Protein AF-A0A4U9HNB2-F1 (afdb_monomer)

Mean predicted aligned error: 9.62 Å

Radius of gyration: 15.64 Å; Cα contacts (8 Å, |Δi|>4): 85; chains: 1; bounding box: 30×29×41 Å

Nearest PDB structures (foldseek):
  3c94-assembly1_A  TM=9.931E-01  e=2.079E-05  Escherichia coli
  4jrq-assembly3_B  TM=9.961E-01  e=3.194E-05  Escherichia coli K-12
  3hl8-assembly1_A  TM=9.941E-01  e=8.521E-05  Escherichia coli K-12
  4jrp-assembly3_B  TM=9.903E-01  e=8.014E-05  Escherichia coli K-12
  7wik-assembly2_D  TM=9.180E-01  e=2.888E-02  Mycolicibacterium smegmatis MC2 155

Solvent-accessible surface area (backbone atoms only — not comparable to full-atom values): 4128 Å² total; per-residue (Å²): 132,84,83,78,76,78,70,76,61,44,75,52,70,53,74,47,53,78,52,90,46,82,90,80,36,56,63,39,31,42,41,36,39,4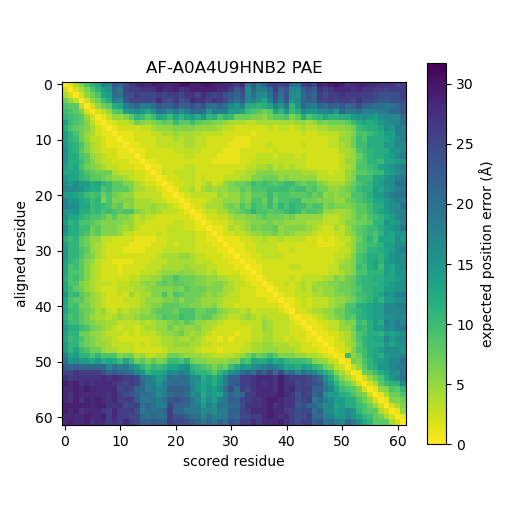2,22,40,88,85,68,48,78,74,52,82,71,47,76,4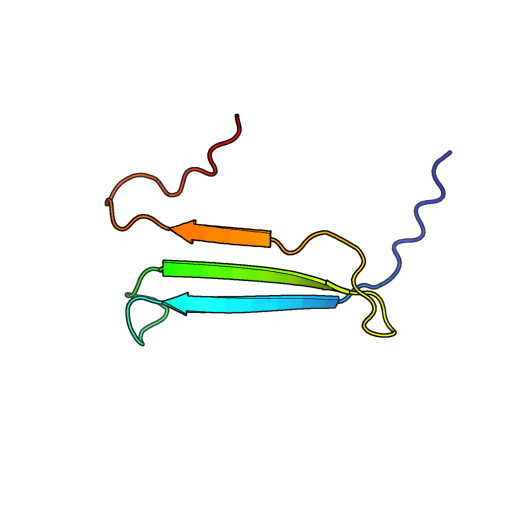8,77,44,68,97,52,101,82,66,90,64,80,81,73,126

Organism: Serratia rubidaea (NCBI:txid61652)

Structure (mmCIF, N/CA/C/O backbone):
data_AF-A0A4U9HNB2-F1
#
_entry.id   AF-A0A4U9HNB2-F1
#
loop_
_atom_site.group_PDB
_atom_site.id
_atom_site.type_symbol
_atom_site.label_atom_id
_atom_site.label_alt_id
_atom_site.label_comp_id
_atom_site.label_asym_id
_atom_site.label_entity_id
_atom_site.label_seq_id
_atom_site.pdbx_PDB_ins_code
_atom_site.Cartn_x
_atom_site.Cartn_y
_atom_site.Cartn_z
_atom_site.occupancy
_atom_site.B_iso_or_equiv
_atom_site.auth_seq_id
_atom_site.auth_comp_id
_atom_site.auth_asym_id
_atom_site.auth_atom_id
_atom_site.pdbx_PDB_model_num
ATOM 1 N N . MET A 1 1 ? -12.814 19.455 25.886 1.00 42.72 1 MET A N 1
ATOM 2 C CA . MET A 1 1 ? -11.713 18.466 25.907 1.00 42.72 1 MET A CA 1
ATOM 3 C C . MET A 1 1 ? -12.105 17.353 24.946 1.00 42.72 1 MET A C 1
ATOM 5 O O . MET A 1 1 ? -13.148 16.754 25.162 1.00 42.72 1 MET A O 1
ATOM 9 N N . LYS A 1 2 ? -11.393 17.150 23.827 1.00 47.62 2 LYS A N 1
ATOM 10 C CA . LYS A 1 2 ? -11.695 16.020 22.932 1.00 47.62 2 LYS A CA 1
ATOM 11 C C . LYS A 1 2 ? -11.122 14.763 23.582 1.00 47.62 2 LYS A C 1
ATOM 13 O O . LYS A 1 2 ? -9.903 14.625 23.647 1.00 47.62 2 LYS A O 1
ATOM 18 N N . ASN A 1 3 ? -11.991 13.901 24.104 1.00 55.84 3 ASN A N 1
ATOM 19 C CA . ASN A 1 3 ? -11.603 12.590 24.615 1.00 55.84 3 ASN A CA 1
ATOM 20 C C . ASN A 1 3 ? -10.988 11.807 23.455 1.00 55.84 3 ASN A C 1
ATOM 22 O O . ASN A 1 3 ? -11.665 11.448 22.498 1.00 55.84 3 ASN A O 1
ATOM 26 N N . ASN A 1 4 ? -9.673 11.643 23.505 1.00 61.88 4 ASN A N 1
ATOM 27 C CA . ASN A 1 4 ? -8.867 11.144 22.402 1.00 61.88 4 ASN A CA 1
ATOM 28 C C . ASN A 1 4 ? -8.695 9.625 22.543 1.00 61.88 4 ASN A C 1
ATOM 30 O O . ASN A 1 4 ? -7.573 9.119 22.564 1.00 61.88 4 ASN A O 1
ATOM 34 N N . SER A 1 5 ? -9.802 8.893 22.719 1.00 66.88 5 SER A N 1
ATOM 35 C CA . SER A 1 5 ? -9.771 7.433 22.647 1.00 66.88 5 SER A CA 1
ATOM 36 C C . SER A 1 5 ? -9.492 7.068 21.194 1.00 66.88 5 SER A C 1
ATOM 38 O O . SER A 1 5 ? -10.398 7.075 20.361 1.00 66.88 5 SER A O 1
ATOM 40 N N . ARG A 1 6 ? -8.218 6.839 20.869 1.00 71.50 6 ARG A N 1
ATOM 41 C CA . ARG A 1 6 ? -7.807 6.342 19.557 1.00 71.50 6 ARG A CA 1
ATOM 42 C C . ARG A 1 6 ? -8.429 4.963 19.380 1.00 71.50 6 ARG A C 1
ATOM 44 O O . ARG A 1 6 ? -7.931 3.991 19.935 1.00 71.50 6 ARG A O 1
ATOM 51 N N . GLN A 1 7 ? -9.554 4.907 18.679 1.00 80.94 7 GLN A N 1
ATOM 52 C CA . GLN A 1 7 ? -10.135 3.641 18.269 1.00 80.94 7 GLN A CA 1
ATOM 53 C C . GLN A 1 7 ? -9.219 3.022 17.217 1.00 80.94 7 GLN A C 1
ATOM 55 O O . GLN A 1 7 ? -8.728 3.716 16.320 1.00 80.94 7 GLN A O 1
ATOM 60 N N . ASN A 1 8 ? -8.949 1.728 17.368 1.00 87.88 8 ASN A N 1
ATOM 61 C CA . ASN A 1 8 ? -8.195 0.987 16.371 1.00 87.88 8 ASN A CA 1
ATOM 62 C C . ASN A 1 8 ? -9.024 0.952 15.085 1.00 87.88 8 ASN A C 1
ATOM 64 O O . ASN A 1 8 ? -10.222 0.689 15.116 1.00 87.88 8 ASN A O 1
ATOM 68 N N . THR A 1 9 ? -8.378 1.271 13.971 1.00 92.69 9 THR A N 1
ATOM 69 C CA . THR A 1 9 ? -8.987 1.290 12.641 1.00 92.69 9 THR A CA 1
ATOM 70 C C . THR A 1 9 ? -8.067 0.548 11.690 1.00 92.69 9 THR A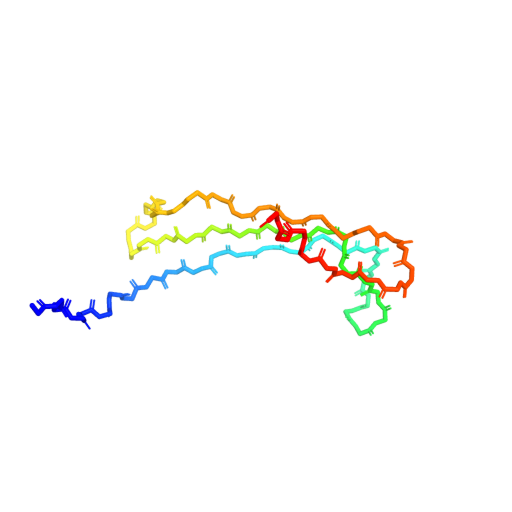 C 1
ATOM 72 O O . THR A 1 9 ? -6.847 0.530 11.886 1.00 92.69 9 THR A O 1
ATOM 75 N N . PHE A 1 10 ? -8.639 -0.063 10.661 1.00 93.19 10 PHE A N 1
ATOM 76 C CA . PHE A 1 10 ? -7.870 -0.694 9.600 1.00 93.19 10 PHE A CA 1
ATOM 77 C C . PHE A 1 10 ? -7.711 0.273 8.435 1.00 93.19 10 PHE A C 1
ATOM 79 O O . PHE A 1 10 ? -8.640 0.991 8.069 1.00 93.19 10 PHE A O 1
ATOM 86 N N . TYR A 1 11 ? -6.522 0.285 7.838 1.00 93.75 11 TYR A N 1
ATOM 87 C CA . TYR A 1 11 ? -6.269 1.023 6.607 1.00 93.75 11 TYR A CA 1
ATOM 88 C C . TYR A 1 11 ? -5.898 0.041 5.503 1.00 93.75 11 TYR A C 1
ATOM 90 O O . TYR A 1 11 ? -4.754 -0.412 5.402 1.00 93.75 11 TYR A O 1
ATOM 98 N N . ILE A 1 12 ? -6.901 -0.316 4.708 1.00 93.81 12 ILE A N 1
ATOM 99 C CA . ILE A 1 12 ? -6.754 -1.238 3.587 1.00 93.81 12 ILE A CA 1
ATOM 100 C C . ILE A 1 12 ? -6.265 -0.414 2.404 1.00 93.81 12 ILE A C 1
ATOM 102 O O . ILE A 1 12 ? -6.850 0.624 2.097 1.00 93.8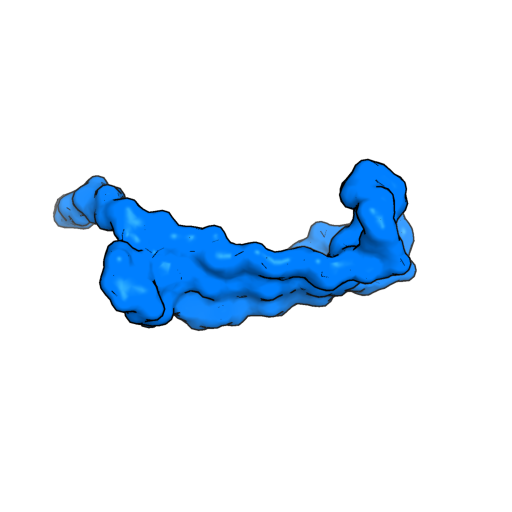1 12 ILE A O 1
ATOM 106 N N . HIS A 1 13 ? -5.181 -0.845 1.769 1.00 94.50 13 HIS A N 1
ATOM 107 C CA . HIS A 1 13 ? -4.593 -0.125 0.650 1.00 94.50 13 HIS A CA 1
ATOM 108 C C . HIS A 1 13 ? -4.041 -1.076 -0.401 1.00 94.50 13 HIS A C 1
ATOM 110 O O . HIS A 1 13 ? -3.680 -2.209 -0.085 1.00 94.50 13 HIS A O 1
ATOM 116 N N . ASP A 1 14 ? -3.958 -0.574 -1.627 1.00 93.50 14 ASP A N 1
ATOM 117 C CA . ASP A 1 14 ? -3.419 -1.292 -2.771 1.00 93.50 14 ASP A CA 1
ATOM 118 C C . ASP A 1 14 ? -2.608 -0.362 -3.688 1.00 93.50 14 ASP A C 1
ATOM 120 O O . ASP A 1 14 ? -2.863 0.850 -3.771 1.00 93.50 14 ASP A O 1
ATOM 124 N N . TYR A 1 15 ? -1.607 -0.941 -4.351 1.00 91.50 15 TYR A N 1
ATOM 125 C CA . TYR A 1 15 ? -0.714 -0.252 -5.275 1.00 91.50 15 TYR A CA 1
ATOM 126 C C . TYR A 1 15 ? -0.765 -0.904 -6.647 1.00 91.50 15 TYR A C 1
ATOM 128 O O . TYR A 1 15 ? -0.379 -2.056 -6.811 1.00 91.50 15 TYR A O 1
ATOM 136 N N . GLU A 1 16 ? -1.072 -0.095 -7.653 1.00 90.38 16 GLU A N 1
ATOM 137 C CA . GLU A 1 16 ? -0.850 -0.470 -9.043 1.00 90.38 16 GLU A CA 1
ATOM 138 C C . GLU A 1 16 ? 0.456 0.169 -9.507 1.00 90.38 16 GLU A C 1
ATOM 140 O O . GLU A 1 16 ? 0.640 1.390 -9.426 1.00 90.38 16 GLU A O 1
ATOM 145 N N . THR A 1 17 ? 1.402 -0.647 -9.961 1.00 88.06 17 THR A N 1
ATOM 146 C CA . THR A 1 17 ? 2.761 -0.226 -10.324 1.00 88.06 17 THR A CA 1
ATOM 147 C C . THR A 1 17 ? 3.006 -0.365 -11.823 1.00 88.06 17 THR A C 1
ATOM 149 O O . THR A 1 17 ? 2.354 -1.133 -12.524 1.00 88.06 17 THR A O 1
ATOM 152 N N . PHE A 1 18 ? 3.991 0.368 -12.351 1.00 83.94 18 PHE A N 1
ATOM 153 C CA . PHE A 1 18 ? 4.380 0.228 -13.764 1.00 83.94 18 PHE A CA 1
ATOM 154 C C . PHE A 1 18 ? 5.208 -1.033 -14.064 1.00 83.94 18 PHE A C 1
ATOM 156 O O . PHE A 1 18 ? 5.536 -1.287 -15.223 1.00 83.94 18 PHE A O 1
ATOM 163 N N . GLY A 1 19 ? 5.561 -1.809 -13.043 1.00 87.69 19 GLY A N 1
ATOM 164 C CA . GLY A 1 19 ? 6.364 -3.014 -13.174 1.00 87.69 19 GLY A CA 1
ATOM 165 C C . GLY A 1 19 ? 6.413 -3.805 -11.869 1.00 87.69 19 GLY A C 1
ATOM 166 O O . GLY A 1 19 ? 5.803 -3.429 -10.870 1.00 87.69 19 GLY A O 1
ATOM 167 N N . LYS A 1 20 ? 7.100 -4.946 -11.899 1.00 87.38 20 LYS A N 1
ATOM 168 C CA . LYS A 1 20 ? 7.057 -5.960 -10.834 1.00 87.38 20 LYS A CA 1
ATOM 169 C C . LYS A 1 20 ? 8.085 -5.740 -9.728 1.00 87.38 20 LYS A C 1
ATOM 171 O O . LYS A 1 20 ? 7.983 -6.396 -8.699 1.00 87.38 20 LYS A O 1
ATOM 176 N N . SER A 1 21 ? 9.097 -4.902 -9.950 1.00 88.12 21 SER A N 1
ATOM 177 C CA . SER A 1 21 ? 10.190 -4.679 -9.007 1.00 88.12 21 SER A CA 1
ATOM 178 C C . SER A 1 21 ? 9.867 -3.487 -8.106 1.00 88.12 21 SER A C 1
ATOM 180 O O . SER A 1 21 ? 9.966 -2.348 -8.564 1.00 88.12 21 SER A O 1
ATOM 182 N N . PRO A 1 22 ? 9.545 -3.691 -6.815 1.00 83.75 22 PRO A N 1
ATOM 183 C CA . PRO A 1 22 ? 9.118 -2.597 -5.939 1.00 83.75 22 PRO A CA 1
ATOM 184 C C . PRO A 1 22 ? 10.188 -1.517 -5.730 1.00 83.75 22 PRO A C 1
ATOM 186 O O . PRO A 1 22 ? 9.869 -0.376 -5.415 1.00 83.75 22 PRO A O 1
ATOM 189 N N . SER A 1 23 ? 11.468 -1.869 -5.886 1.00 85.81 23 SER A N 1
ATOM 190 C CA . SER A 1 23 ? 12.585 -0.936 -5.698 1.00 85.81 23 SER A CA 1
ATOM 191 C C . SER A 1 23 ? 12.891 -0.093 -6.938 1.00 85.81 23 SER A C 1
ATOM 193 O O . SER A 1 23 ? 13.440 0.998 -6.802 1.00 85.81 23 SER A O 1
ATOM 195 N N . LEU A 1 24 ? 12.587 -0.599 -8.139 1.00 81.81 24 LEU A N 1
ATOM 196 C CA . LEU A 1 24 ? 12.950 0.047 -9.409 1.00 81.81 24 LEU A CA 1
ATOM 197 C C . LEU A 1 24 ? 11.745 0.693 -10.096 1.00 81.81 24 LEU A C 1
ATOM 199 O O . LEU A 1 24 ? 11.878 1.749 -10.721 1.00 81.81 24 LEU A O 1
ATOM 203 N N . ASP A 1 25 ? 10.576 0.072 -9.971 1.00 83.31 25 ASP A N 1
ATOM 204 C CA . ASP A 1 25 ? 9.361 0.505 -10.637 1.00 83.31 25 ASP A CA 1
ATOM 205 C C . ASP A 1 25 ? 8.602 1.510 -9.773 1.00 83.31 25 ASP A C 1
ATOM 207 O O . ASP A 1 25 ? 8.445 1.362 -8.562 1.00 83.31 25 ASP A O 1
ATOM 211 N N . ARG A 1 26 ? 8.117 2.578 -10.408 1.00 83.06 26 ARG A N 1
ATOM 212 C CA . ARG A 1 26 ? 7.337 3.607 -9.715 1.00 83.06 26 ARG A CA 1
ATOM 213 C C . ARG A 1 26 ? 5.873 3.167 -9.586 1.00 83.06 26 ARG A C 1
ATOM 215 O O . ARG A 1 26 ? 5.349 2.563 -10.529 1.00 83.06 26 ARG A O 1
ATOM 222 N N . PRO A 1 27 ? 5.188 3.522 -8.483 1.00 84.81 27 PRO A N 1
ATOM 223 C CA . PRO A 1 27 ? 3.746 3.339 -8.386 1.00 84.81 27 PRO A CA 1
ATOM 224 C C . PRO A 1 27 ? 3.050 4.222 -9.425 1.00 84.81 27 PRO A C 1
ATOM 226 O O . PRO A 1 27 ? 3.446 5.372 -9.635 1.00 84.81 27 PRO A O 1
ATOM 229 N N . ALA A 1 28 ? 2.037 3.671 -10.082 1.00 88.62 28 ALA A N 1
ATOM 230 C CA . ALA A 1 28 ? 1.165 4.360 -11.024 1.00 88.62 28 ALA A CA 1
ATOM 231 C C . ALA A 1 28 ? -0.067 4.923 -10.307 1.00 88.62 28 ALA A C 1
ATOM 233 O O . ALA A 1 28 ? -0.445 6.076 -10.526 1.00 88.6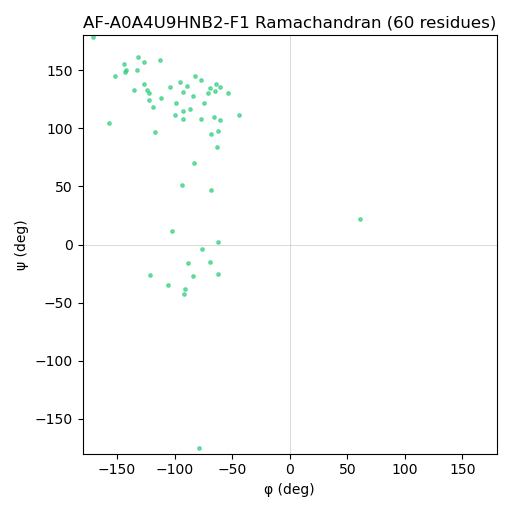2 28 ALA A O 1
ATOM 234 N N . GLN A 1 29 ? -0.651 4.140 -9.403 1.00 90.50 29 GLN A N 1
ATOM 235 C CA .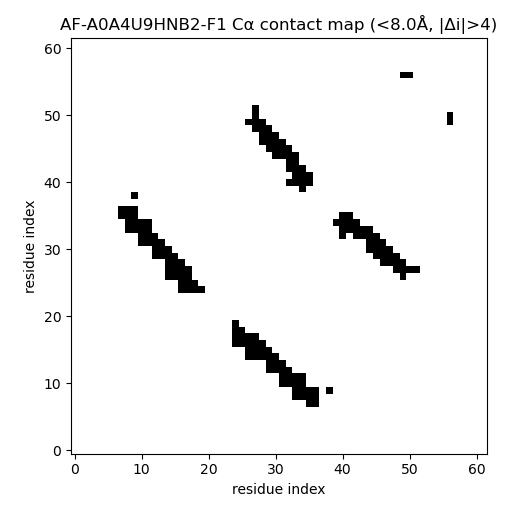 GLN A 1 29 ? -1.825 4.511 -8.625 1.00 90.50 29 GLN A CA 1
ATOM 236 C C . GLN A 1 29 ? -1.713 3.955 -7.206 1.00 90.50 29 GLN A C 1
ATOM 238 O O . GLN A 1 29 ? -1.124 2.902 -6.972 1.00 90.50 29 GLN A O 1
ATOM 243 N N . PHE A 1 30 ? -2.291 4.691 -6.268 1.00 93.31 30 PHE A N 1
ATOM 244 C CA . PHE A 1 30 ? -2.526 4.263 -4.902 1.00 93.31 30 PHE A CA 1
ATOM 245 C C . PHE A 1 30 ? -4.013 4.408 -4.594 1.00 93.31 30 PHE A C 1
ATOM 247 O O . PHE A 1 30 ? -4.595 5.463 -4.867 1.00 93.31 30 PHE A O 1
ATOM 254 N N . ALA A 1 31 ? -4.603 3.374 -4.009 1.00 92.94 31 ALA A N 1
ATOM 255 C CA . ALA A 1 31 ? -5.960 3.406 -3.489 1.00 92.94 31 ALA A CA 1
ATOM 256 C C . ALA A 1 31 ? -5.951 2.957 -2.026 1.00 92.94 31 ALA A C 1
ATOM 258 O O . ALA A 1 31 ? -5.262 2.002 -1.675 1.00 92.94 31 ALA A O 1
ATOM 259 N N . GLY A 1 32 ? -6.707 3.639 -1.169 1.00 94.38 32 GLY A N 1
ATOM 260 C CA . GLY A 1 32 ? -6.809 3.274 0.239 1.00 94.38 32 GLY A CA 1
ATOM 261 C C . GLY A 1 32 ? -8.134 3.678 0.869 1.00 94.38 32 GLY A C 1
ATOM 262 O O . GLY A 1 32 ? -8.701 4.718 0.535 1.00 94.38 32 GLY A O 1
ATOM 263 N N . VAL A 1 33 ? -8.622 2.851 1.791 1.00 94.06 33 VAL A N 1
ATOM 264 C CA . VAL A 1 33 ? -9.872 3.059 2.530 1.00 94.06 33 VAL A CA 1
ATOM 265 C C . VAL A 1 33 ? -9.636 2.760 4.005 1.00 94.06 33 VAL A C 1
ATOM 267 O O . VAL A 1 33 ? -9.055 1.730 4.361 1.00 94.06 33 VAL A O 1
ATOM 270 N N . ARG A 1 34 ? -10.112 3.655 4.876 1.00 93.38 34 ARG A N 1
ATOM 271 C CA . ARG A 1 34 ? -10.116 3.421 6.320 1.00 93.38 34 ARG A CA 1
ATOM 272 C C . ARG A 1 34 ? -11.437 2.814 6.758 1.00 93.38 34 ARG A C 1
ATOM 274 O O . ARG A 1 34 ? -12.508 3.323 6.426 1.00 93.38 34 ARG A O 1
ATOM 281 N N . THR A 1 35 ? -11.333 1.753 7.541 1.00 93.44 35 THR A N 1
ATOM 282 C CA . THR A 1 35 ? -12.468 1.017 8.089 1.00 93.44 35 THR A CA 1
ATOM 283 C C . THR A 1 35 ? -12.360 0.890 9.604 1.00 93.44 35 THR A C 1
ATOM 285 O O . THR A 1 35 ? -11.275 1.035 10.181 1.00 93.44 35 THR A O 1
ATOM 288 N N . ASP A 1 36 ? -13.498 0.683 10.258 1.00 92.31 36 ASP A N 1
ATOM 289 C CA . ASP A 1 36 ? -13.562 0.344 11.679 1.00 92.31 36 ASP A CA 1
ATOM 290 C C . ASP A 1 36 ? -13.236 -1.143 11.906 1.00 92.31 36 ASP A C 1
ATOM 292 O O . ASP A 1 36 ? -12.846 -1.864 10.987 1.00 92.31 36 ASP A O 1
ATOM 296 N N . MET A 1 37 ? -13.363 -1.607 13.150 1.00 90.81 37 MET A N 1
ATOM 297 C CA . MET A 1 37 ? -13.110 -3.011 13.494 1.00 90.81 37 MET A CA 1
ATOM 298 C C . MET A 1 37 ? -14.161 -3.980 12.924 1.00 90.81 37 MET A C 1
ATOM 300 O O . MET A 1 37 ? -13.893 -5.178 12.871 1.00 90.81 37 MET A O 1
ATOM 304 N N . ASP A 1 38 ? -15.307 -3.464 12.475 1.00 91.19 38 ASP A N 1
ATOM 305 C CA . ASP A 1 38 ? -16.419 -4.213 11.882 1.00 91.19 38 ASP A CA 1
ATOM 306 C C . ASP A 1 38 ? -16.441 -4.084 10.340 1.00 91.19 38 ASP A C 1
ATOM 308 O O . ASP A 1 38 ? -17.402 -4.485 9.686 1.00 91.19 38 ASP A O 1
ATOM 312 N N . PHE A 1 39 ? -15.364 -3.548 9.750 1.00 87.62 39 PHE A N 1
ATOM 313 C CA . PHE A 1 39 ? -15.179 -3.296 8.316 1.00 87.62 39 PHE A CA 1
ATOM 314 C C . PHE A 1 39 ? -16.176 -2.319 7.670 1.00 87.62 39 PHE A C 1
ATOM 316 O O . PHE A 1 39 ? -16.307 -2.283 6.443 1.00 87.62 39 PHE A O 1
ATOM 323 N N . ASN A 1 40 ? -16.823 -1.457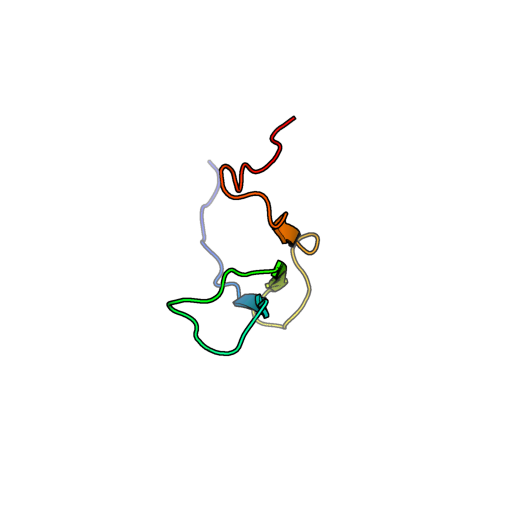 8.453 1.00 90.56 40 ASN A N 1
ATOM 324 C CA . ASN A 1 40 ? -17.580 -0.332 7.915 1.00 90.56 40 ASN A CA 1
ATOM 325 C C . ASN A 1 40 ? -16.628 0.794 7.493 1.00 90.56 40 ASN A C 1
ATOM 327 O O . ASN A 1 40 ? -15.629 1.081 8.156 1.00 90.56 40 ASN A O 1
ATOM 331 N N . ILE A 1 41 ? -16.943 1.460 6.381 1.00 90.25 41 ILE A N 1
ATOM 332 C CA . ILE A 1 41 ? -16.132 2.551 5.826 1.00 90.25 41 ILE A CA 1
ATOM 333 C C . ILE A 1 41 ? -16.314 3.811 6.685 1.00 90.25 41 ILE A C 1
ATOM 335 O O . ILE A 1 41 ? -17.432 4.299 6.838 1.00 90.25 41 ILE A O 1
ATOM 339 N N . ILE A 1 42 ? -15.213 4.345 7.227 1.00 89.12 42 ILE A N 1
ATOM 340 C CA . ILE A 1 42 ? -15.227 5.530 8.107 1.00 89.12 42 ILE A CA 1
ATOM 341 C C . ILE A 1 42 ? -15.057 6.825 7.306 1.00 89.12 42 ILE A C 1
ATOM 343 O O . ILE A 1 42 ? -15.647 7.852 7.639 1.00 89.12 42 ILE A O 1
ATOM 347 N N . GLU A 1 43 ? -14.207 6.800 6.279 1.00 87.50 43 GLU A N 1
ATOM 348 C CA . GLU A 1 43 ? -13.819 7.984 5.510 1.00 87.50 43 GLU A CA 1
ATOM 349 C C . GLU A 1 43 ? -13.916 7.736 4.005 1.00 87.50 43 GLU A C 1
ATOM 351 O O . GLU A 1 43 ? -13.948 6.591 3.550 1.00 87.50 43 GLU A O 1
ATOM 356 N N . GLU A 1 44 ? -13.965 8.819 3.226 1.00 90.81 44 GLU A N 1
ATOM 357 C CA . GLU A 1 44 ? -14.001 8.712 1.769 1.00 90.81 44 GLU A CA 1
ATOM 358 C C . GLU A 1 44 ? -12.740 8.006 1.236 1.00 90.81 44 GLU A C 1
ATOM 360 O O . GLU A 1 44 ? -11.626 8.330 1.665 1.00 90.81 44 GLU A O 1
ATOM 365 N N . PRO A 1 45 ? -12.891 7.067 0.282 1.00 91.12 45 PRO A N 1
ATOM 366 C CA . PRO A 1 45 ? -11.766 6.397 -0.353 1.00 91.12 45 PRO A CA 1
ATOM 367 C C . PRO A 1 45 ? -10.758 7.384 -0.945 1.00 91.12 45 PRO A C 1
ATOM 369 O O . PRO A 1 45 ? -11.105 8.276 -1.721 1.00 91.12 45 PRO A O 1
ATOM 372 N N . LEU A 1 46 ? -9.484 7.185 -0.622 1.00 91.31 46 LEU A N 1
ATOM 373 C CA . LEU A 1 46 ? -8.393 7.982 -1.156 1.00 91.31 46 LEU A CA 1
ATOM 374 C C . LEU A 1 46 ? -7.837 7.307 -2.405 1.00 91.31 46 LEU A C 1
ATOM 376 O O . LEU A 1 46 ? -7.238 6.239 -2.319 1.00 91.31 46 LEU A O 1
ATOM 380 N N . VAL A 1 47 ? -7.985 7.962 -3.556 1.00 90.69 47 VAL A N 1
ATOM 381 C CA . VAL A 1 47 ? -7.392 7.510 -4.820 1.00 90.69 47 VAL A CA 1
ATOM 382 C C . VAL A 1 47 ? -6.426 8.570 -5.332 1.00 90.69 47 VAL A C 1
ATOM 384 O O . VAL A 1 47 ? -6.814 9.705 -5.611 1.00 90.69 47 VAL A O 1
ATOM 387 N N . ILE A 1 48 ? -5.152 8.202 -5.455 1.00 90.12 48 ILE A N 1
ATOM 388 C CA . ILE A 1 48 ? -4.075 9.086 -5.906 1.00 90.12 48 ILE A CA 1
ATOM 389 C C . ILE A 1 48 ? -3.410 8.474 -7.134 1.00 90.12 48 ILE A C 1
ATOM 391 O O . ILE A 1 48 ? -2.989 7.321 -7.119 1.00 90.12 48 ILE A O 1
ATOM 395 N N . TYR A 1 49 ? -3.252 9.282 -8.181 1.00 87.62 49 TYR A N 1
ATOM 396 C CA . TYR A 1 49 ? -2.528 8.903 -9.391 1.00 87.62 49 TYR A CA 1
ATOM 397 C C . TYR A 1 49 ? -1.153 9.566 -9.429 1.00 87.62 49 TYR A C 1
ATOM 399 O O . TYR A 1 49 ? -1.010 10.764 -9.170 1.00 87.62 49 TYR A O 1
ATOM 407 N N . CYS A 1 50 ? -0.139 8.788 -9.791 1.00 82.25 50 CYS A N 1
ATOM 408 C CA . CYS A 1 50 ? 1.225 9.248 -9.983 1.00 82.25 50 CYS A CA 1
ATOM 409 C C . CYS A 1 50 ? 1.490 9.441 -11.480 1.00 82.25 50 CYS A C 1
ATOM 411 O O . CYS A 1 50 ? 1.561 8.488 -12.258 1.00 82.25 50 CYS A O 1
ATOM 413 N N . THR A 1 51 ? 1.664 10.691 -11.910 1.00 75.81 51 THR A N 1
ATOM 414 C CA . THR A 1 51 ? 2.053 10.973 -13.294 1.00 75.81 51 THR A CA 1
ATOM 415 C C . THR A 1 51 ? 3.508 10.562 -13.515 1.00 75.81 51 THR A C 1
ATOM 417 O O . THR A 1 51 ? 4.402 10.992 -12.786 1.00 75.81 51 THR A O 1
ATOM 420 N N . ARG A 1 52 ? 3.770 9.803 -14.587 1.00 58.03 52 ARG A N 1
ATOM 421 C CA . ARG A 1 52 ? 5.103 9.392 -15.075 1.00 58.03 52 ARG A CA 1
ATOM 422 C C . ARG A 1 52 ? 5.920 10.580 -15.623 1.00 58.03 52 ARG A C 1
ATOM 424 O O . ARG A 1 52 ? 6.474 10.522 -16.714 1.00 58.03 52 ARG A O 1
ATOM 431 N N . ARG A 1 53 ? 5.986 11.705 -14.911 1.00 49.66 53 ARG A N 1
ATOM 432 C CA . ARG A 1 53 ? 6.908 12.805 -15.213 1.00 49.66 53 ARG A CA 1
ATOM 433 C C . ARG A 1 53 ? 7.936 12.863 -14.096 1.00 49.66 53 ARG A C 1
ATOM 435 O O . ARG A 1 53 ? 7.588 12.908 -12.923 1.00 49.66 53 ARG A O 1
ATOM 442 N N . MET A 1 54 ? 9.209 12.816 -14.479 1.00 45.62 54 MET A N 1
ATOM 443 C CA . MET A 1 54 ? 10.343 12.414 -13.642 1.00 45.62 54 MET A CA 1
ATOM 444 C C . MET A 1 54 ? 10.626 13.288 -12.403 1.00 45.62 54 MET A C 1
ATOM 446 O O . MET A 1 54 ? 11.556 12.971 -11.671 1.00 45.62 54 MET A O 1
ATOM 450 N N . THR A 1 55 ? 9.835 14.322 -12.105 1.00 42.47 55 THR A N 1
ATOM 451 C CA . THR A 1 55 ? 10.251 15.370 -11.162 1.00 42.47 55 THR A CA 1
ATOM 452 C C . THR A 1 55 ? 9.357 15.565 -9.941 1.00 42.47 55 THR A C 1
ATOM 454 O O . THR A 1 55 ? 9.883 16.027 -8.942 1.00 42.47 55 THR A O 1
ATOM 457 N N . ILE A 1 56 ? 8.057 15.248 -9.930 1.00 46.41 56 ILE A N 1
ATOM 458 C CA . ILE A 1 56 ? 7.217 15.669 -8.792 1.00 46.41 56 ILE A CA 1
ATOM 459 C C . ILE A 1 56 ? 5.967 14.780 -8.661 1.00 46.41 56 ILE A C 1
ATOM 461 O O . ILE A 1 56 ? 4.994 14.925 -9.394 1.00 46.41 56 ILE A O 1
ATOM 465 N N . CYS A 1 57 ? 5.973 13.873 -7.682 1.00 42.34 57 CYS A N 1
ATOM 466 C CA . CYS A 1 57 ? 4.742 13.399 -7.051 1.00 42.34 57 CYS A CA 1
ATOM 467 C C . CYS A 1 57 ? 4.380 14.443 -5.980 1.00 42.34 57 CYS A C 1
ATOM 469 O O . CYS A 1 57 ? 4.609 14.251 -4.791 1.00 42.34 57 CYS A O 1
ATOM 471 N N . ARG A 1 58 ? 3.952 15.639 -6.410 1.00 43.62 58 ARG A N 1
ATOM 472 C CA . ARG A 1 58 ? 3.320 16.603 -5.503 1.00 43.62 58 ARG A CA 1
ATOM 473 C C . ARG A 1 58 ? 1.854 16.246 -5.493 1.00 43.62 58 ARG A C 1
ATOM 475 O O . ARG A 1 58 ? 1.177 16.384 -6.510 1.00 43.62 58 ARG A O 1
ATOM 482 N N . THR A 1 59 ? 1.368 15.852 -4.325 1.00 44.44 59 THR A N 1
ATOM 483 C CA . THR A 1 59 ? -0.010 16.122 -3.948 1.00 44.44 59 THR A CA 1
ATOM 484 C C . THR A 1 59 ? -0.309 17.571 -4.340 1.00 44.44 59 THR A C 1
ATOM 486 O O . THR A 1 59 ? 0.290 18.516 -3.822 1.00 44.44 59 THR A O 1
ATOM 489 N N . ARG A 1 60 ? -1.181 17.761 -5.338 1.00 37.53 60 ARG A N 1
ATOM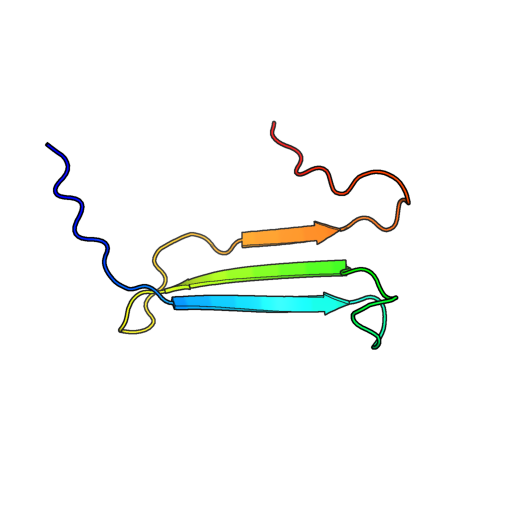 490 C CA . ARG A 1 60 ? -1.834 19.048 -5.585 1.00 37.53 60 ARG A CA 1
ATOM 491 C C . ARG A 1 60 ? -2.681 19.329 -4.340 1.00 37.53 60 ARG A C 1
ATOM 493 O O . ARG A 1 60 ? -3.859 19.000 -4.302 1.00 37.53 60 ARG A O 1
ATOM 500 N N . LYS A 1 61 ? -2.068 19.898 -3.301 1.00 41.16 61 LYS A N 1
ATOM 501 C CA . LYS A 1 61 ? -2.792 20.754 -2.366 1.00 41.16 61 LYS A CA 1
ATOM 502 C C . LYS A 1 61 ? -3.200 21.973 -3.189 1.00 41.16 61 LYS A C 1
ATOM 504 O O . LYS A 1 61 ? -2.328 22.691 -3.679 1.00 41.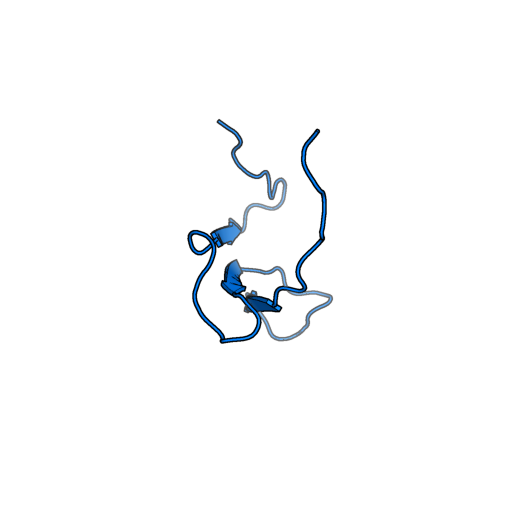16 61 LYS A O 1
ATOM 509 N N . ARG A 1 62 ? -4.501 22.091 -3.456 1.00 35.19 62 ARG A N 1
ATOM 510 C CA . ARG A 1 62 ? -5.099 23.401 -3.716 1.00 35.19 62 ARG A CA 1
ATOM 511 C C . ARG A 1 62 ? -4.905 24.274 -2.483 1.00 35.19 62 ARG A C 1
ATOM 513 O O . ARG A 1 62 ? -4.885 23.695 -1.371 1.00 35.19 62 ARG A O 1
#

InterPro domains:
  IPR012337 Ribonuclease H-like superfamily [SSF53098] (8-51)
  IPR013520 Ribonuclease H-like domain [PF00929] (12-51)
  IPR036397 Ribonuclease H superfamily [G3DSA:3.30.420.10] (1-59)

Secondary structure (DSSP, 8-state):
---------EEEEEEEESSS-TTTSPEEEEEEEEE-TT--B-S--EEEE--S-TT-------

Foldseek 3Di:
DPPCPPADKDKDKDFDWPDDDPVPTDTQKIWIFIAHPVRDTDDDIDIQGDDPDPDDPDDPPD

Sequence (62 aa):
MKNNSRQNTFYIHDYETFGKSPSLDRPAQFAGVRTDMDFNIIEEPLVIYCTRRMTICRTRKR

pLDDT: mean 78.1, std 18.99, range [35.19, 94.5]